Protein AF-A0A7X6APG4-F1 (afdb_monomer_lite)

Secondary structure (DSSP, 8-state):
----HHHHHHS-SS---EEEE-SEETTTEES-TT--HHHHHHHHHHTT-SEEEE---HHHH---HHHHHHHHH-

Structure (mmCIF, N/CA/C/O backbone):
data_AF-A0A7X6APG4-F1
#
_entry.id   AF-A0A7X6APG4-F1
#
loop_
_atom_site.group_PDB
_atom_site.id
_atom_site.type_symbol
_atom_site.label_atom_id
_atom_site.label_alt_id
_atom_site.label_comp_id
_atom_site.label_asym_id
_atom_site.label_entity_id
_atom_site.label_seq_id
_atom_site.pdbx_PDB_ins_code
_atom_site.Cartn_x
_atom_site.Cartn_y
_atom_site.Cartn_z
_atom_site.occupancy
_atom_site.B_iso_or_equiv
_atom_site.auth_seq_id
_atom_site.auth_comp_id
_atom_site.auth_asym_id
_atom_site.auth_atom_id
_atom_site.pdbx_PDB_model_num
ATOM 1 N N . PRO A 1 1 ? -10.865 14.039 -5.833 1.00 87.81 1 PRO A N 1
ATOM 2 C CA . PRO A 1 1 ? -10.649 14.641 -4.490 1.00 87.81 1 PRO A CA 1
ATOM 3 C C . PRO A 1 1 ? -9.673 13.787 -3.666 1.00 87.81 1 PRO A C 1
ATOM 5 O O . PRO A 1 1 ? -9.604 12.577 -3.891 1.00 87.81 1 PRO A O 1
ATOM 8 N N . ILE A 1 2 ? -8.919 14.404 -2.752 1.00 93.81 2 ILE A N 1
ATOM 9 C CA . ILE A 1 2 ? -8.047 13.698 -1.797 1.00 93.81 2 ILE A CA 1
ATOM 10 C C . ILE A 1 2 ? -8.933 12.932 -0.798 1.00 93.81 2 ILE A C 1
ATOM 12 O O . ILE A 1 2 ? -9.951 13.460 -0.355 1.00 93.81 2 ILE A O 1
ATOM 16 N N . ARG A 1 3 ? -8.575 11.679 -0.477 1.00 95.75 3 ARG A N 1
ATOM 17 C CA . ARG A 1 3 ? -9.241 10.882 0.571 1.00 95.75 3 ARG A CA 1
ATOM 18 C C . ARG A 1 3 ? -8.590 11.212 1.923 1.00 95.75 3 ARG A C 1
ATOM 20 O O . ARG A 1 3 ? -7.378 11.408 1.982 1.00 95.75 3 ARG A O 1
ATOM 27 N N . ALA A 1 4 ? -9.370 11.283 2.999 1.00 96.06 4 ALA A N 1
ATOM 28 C CA . ALA A 1 4 ? -8.898 11.740 4.309 1.00 96.06 4 ALA A CA 1
ATOM 29 C C . ALA A 1 4 ? -8.130 10.645 5.082 1.00 96.06 4 ALA A C 1
ATOM 31 O O . ALA A 1 4 ? -8.654 10.066 6.029 1.00 96.06 4 ALA A O 1
ATOM 32 N N . PHE A 1 5 ? -6.880 10.377 4.685 1.00 97.31 5 PHE A N 1
ATOM 33 C CA . PHE A 1 5 ? -6.026 9.316 5.250 1.00 97.31 5 PHE A CA 1
ATOM 34 C C . PHE A 1 5 ? -5.950 9.349 6.788 1.00 97.31 5 PHE A C 1
ATOM 36 O O . PHE A 1 5 ? -6.231 8.355 7.450 1.00 97.31 5 PHE A O 1
ATOM 43 N N . GLY A 1 6 ? -5.647 10.513 7.376 1.00 97.00 6 GLY A N 1
ATOM 44 C CA . GLY A 1 6 ? -5.550 10.650 8.835 1.00 97.00 6 GLY A CA 1
ATOM 45 C C . GLY A 1 6 ? -6.879 10.423 9.562 1.00 97.00 6 GLY A C 1
ATOM 46 O O . GLY A 1 6 ? -6.901 9.802 10.619 1.00 97.00 6 GLY A O 1
ATOM 47 N N . ALA A 1 7 ? -7.995 10.866 8.975 1.00 96.81 7 ALA A N 1
ATOM 48 C CA . ALA A 1 7 ? -9.317 10.660 9.562 1.00 96.81 7 ALA A CA 1
ATOM 49 C C . ALA A 1 7 ? -9.730 9.181 9.528 1.00 96.81 7 ALA A C 1
ATOM 51 O O . ALA A 1 7 ? -10.298 8.695 10.499 1.00 96.81 7 ALA A O 1
ATOM 52 N N . ALA A 1 8 ? -9.396 8.456 8.453 1.00 95.94 8 ALA A N 1
ATOM 53 C CA . ALA A 1 8 ? -9.657 7.020 8.350 1.00 95.94 8 ALA A CA 1
ATOM 54 C C . ALA A 1 8 ? -8.929 6.221 9.446 1.00 95.94 8 ALA A C 1
ATOM 56 O O . ALA A 1 8 ? -9.510 5.314 10.033 1.00 95.94 8 ALA A O 1
ATOM 57 N N . LEU A 1 9 ? -7.688 6.595 9.777 1.00 96.69 9 LEU A N 1
ATOM 58 C CA . LEU A 1 9 ? -6.931 5.968 10.868 1.00 96.69 9 LEU A CA 1
ATOM 59 C C . LEU A 1 9 ? -7.454 6.344 12.262 1.00 96.69 9 LEU A C 1
ATOM 61 O O . LEU A 1 9 ? -7.384 5.535 13.183 1.00 96.69 9 LEU A O 1
ATOM 65 N N . ALA A 1 10 ? -7.975 7.562 12.423 1.00 96.38 10 ALA A N 1
ATOM 66 C CA . ALA A 1 10 ? -8.468 8.082 13.699 1.00 96.38 10 ALA A CA 1
ATOM 67 C C . ALA A 1 10 ? -9.944 7.751 13.992 1.00 96.38 10 ALA A C 1
ATOM 69 O O . ALA A 1 10 ? -10.421 8.059 15.082 1.00 96.38 10 ALA A O 1
ATOM 70 N N . ALA A 1 11 ? -10.671 7.136 13.053 1.00 92.06 11 ALA A N 1
ATOM 71 C CA . ALA A 1 11 ? -12.112 6.890 13.162 1.00 92.06 11 ALA A CA 1
ATOM 72 C C . ALA A 1 11 ? -12.520 5.998 14.358 1.00 92.06 11 ALA A C 1
ATOM 74 O O . ALA A 1 11 ? -13.680 6.016 14.767 1.00 92.06 11 ALA A O 1
ATOM 75 N N . GLY A 1 12 ? -11.575 5.256 14.948 1.00 82.00 12 GLY A N 1
ATOM 76 C CA . GLY A 1 12 ? -11.826 4.367 16.084 1.00 82.00 12 GLY A CA 1
ATOM 77 C C . GLY A 1 12 ? -12.580 3.091 15.689 1.00 82.00 12 GLY A C 1
ATOM 78 O O . GLY A 1 12 ? -12.680 2.749 14.516 1.00 82.00 12 GLY A O 1
ATOM 79 N N . GLY A 1 13 ? -13.085 2.347 16.678 1.00 84.69 13 GLY A N 1
ATOM 80 C CA . GLY A 1 13 ? -13.879 1.128 16.444 1.00 84.69 13 GLY A CA 1
ATOM 81 C C . GLY A 1 13 ? -13.080 -0.171 16.269 1.00 84.69 13 GLY A C 1
ATOM 82 O O . GLY A 1 13 ? -13.681 -1.226 16.093 1.00 84.69 13 GLY A O 1
ATOM 83 N N . GLY A 1 14 ? -11.747 -0.124 16.364 1.00 88.31 14 GLY A N 1
ATOM 84 C CA . GLY A 1 14 ? -10.884 -1.303 16.284 1.00 88.31 14 GLY A CA 1
ATOM 85 C C . GLY A 1 14 ? -9.432 -0.959 15.956 1.00 88.31 14 GLY A C 1
ATOM 86 O O . GLY A 1 14 ? -9.013 0.193 16.066 1.00 88.31 14 GLY A O 1
ATOM 87 N N . MET A 1 15 ? -8.658 -1.970 15.553 1.00 94.69 15 MET A N 1
ATOM 88 C CA . MET A 1 15 ? -7.294 -1.783 15.053 1.00 94.69 15 MET A CA 1
ATOM 89 C C . MET A 1 15 ? -7.329 -1.183 13.642 1.00 94.69 15 MET A C 1
ATOM 91 O O . MET A 1 15 ? -7.878 -1.793 12.728 1.00 94.69 15 MET A O 1
ATOM 95 N N . ALA A 1 16 ? -6.710 -0.017 13.453 1.00 97.38 16 ALA A N 1
ATOM 96 C CA . ALA A 1 16 ? -6.551 0.600 12.138 1.00 97.38 16 ALA A CA 1
ATOM 97 C C . ALA A 1 16 ? -5.262 0.102 11.467 1.00 97.38 16 ALA A C 1
ATOM 99 O O . ALA A 1 16 ? -4.167 0.295 11.996 1.00 97.38 16 ALA A O 1
ATOM 100 N N . VAL A 1 17 ? -5.389 -0.532 10.298 1.00 97.75 17 VAL A N 1
ATOM 101 C CA . VAL A 1 17 ? -4.258 -1.126 9.567 1.00 97.75 17 VAL A CA 1
ATOM 102 C C . VAL A 1 17 ? -3.951 -0.325 8.304 1.00 97.75 17 VAL A C 1
ATOM 104 O O . VAL A 1 17 ? -4.846 -0.052 7.502 1.00 97.75 17 VAL A O 1
ATOM 107 N N . ILE A 1 18 ? -2.673 0.017 8.114 1.00 98.56 18 ILE A N 1
ATOM 108 C CA . ILE A 1 18 ? -2.133 0.473 6.828 1.00 98.56 18 ILE A CA 1
ATOM 109 C C . ILE A 1 18 ? -1.542 -0.757 6.135 1.00 98.56 18 ILE A C 1
ATOM 111 O O . ILE A 1 18 ? -0.484 -1.239 6.539 1.00 98.56 18 ILE A O 1
ATOM 115 N N . SER A 1 19 ? -2.224 -1.280 5.118 1.00 98.56 19 SER A N 1
ATOM 116 C CA . SER A 1 19 ? -1.751 -2.459 4.384 1.00 98.56 19 SER A CA 1
ATOM 117 C C . SER A 1 19 ? -0.846 -2.053 3.225 1.00 98.56 19 SER A C 1
ATOM 119 O O . SER A 1 19 ? -1.167 -1.139 2.467 1.00 98.56 19 SER A O 1
ATOM 121 N N . GLU A 1 20 ? 0.298 -2.722 3.091 1.00 98.75 20 GLU A N 1
ATOM 122 C CA . GLU A 1 20 ? 1.340 -2.362 2.128 1.00 98.75 20 GLU A CA 1
ATOM 123 C C . GLU A 1 20 ? 1.331 -3.258 0.882 1.00 98.75 20 GLU A C 1
ATOM 125 O O . GLU A 1 20 ? 1.413 -4.479 0.983 1.00 98.75 20 GLU A O 1
ATOM 130 N N . ILE A 1 21 ? 1.297 -2.639 -0.299 1.00 98.62 21 ILE A N 1
ATOM 131 C CA . ILE A 1 21 ? 1.443 -3.287 -1.607 1.00 98.62 21 ILE A CA 1
ATOM 132 C C . ILE A 1 21 ? 2.915 -3.211 -2.030 1.00 98.62 21 ILE A C 1
ATOM 134 O O . ILE A 1 21 ? 3.416 -2.129 -2.348 1.00 98.62 21 ILE A O 1
ATOM 138 N N . LYS A 1 22 ? 3.609 -4.359 -2.038 1.00 98.25 22 LYS A N 1
ATOM 139 C CA . LYS A 1 22 ? 5.061 -4.459 -2.275 1.00 98.25 22 LYS A CA 1
ATOM 140 C C . LYS A 1 22 ? 5.445 -5.734 -3.035 1.00 98.25 22 LYS A C 1
ATOM 142 O O . LYS A 1 22 ? 5.176 -6.830 -2.550 1.00 98.25 22 LYS A O 1
ATOM 147 N N . ARG A 1 23 ? 6.140 -5.596 -4.176 1.00 97.69 23 ARG A N 1
ATOM 148 C CA . ARG A 1 23 ? 6.602 -6.732 -5.007 1.00 97.69 23 ARG A CA 1
ATOM 149 C C . ARG A 1 23 ? 7.854 -7.403 -4.480 1.00 97.69 23 ARG A C 1
ATOM 151 O O . ARG A 1 23 ? 7.941 -8.626 -4.484 1.00 97.69 23 ARG A O 1
ATOM 158 N N . ARG A 1 24 ? 8.826 -6.615 -4.032 1.00 97.00 24 ARG A N 1
ATOM 159 C CA . ARG A 1 24 ? 10.129 -7.107 -3.574 1.00 97.00 24 ARG A CA 1
ATOM 160 C C . ARG A 1 24 ? 10.702 -6.215 -2.485 1.00 97.00 24 ARG A C 1
ATOM 162 O O . ARG A 1 24 ? 10.205 -5.113 -2.260 1.00 97.00 24 ARG A O 1
ATOM 169 N N . SER A 1 25 ? 11.747 -6.672 -1.808 1.00 97.19 25 SER A N 1
AT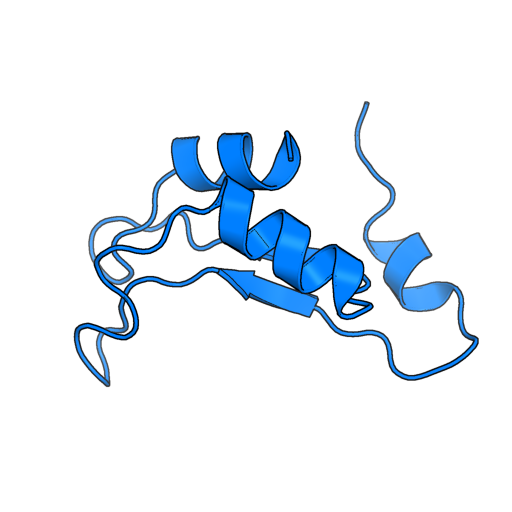OM 170 C CA . SER A 1 25 ? 12.539 -5.821 -0.91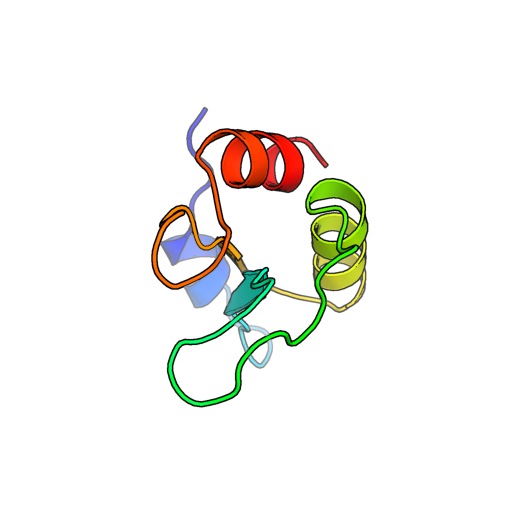9 1.00 97.19 25 SER A CA 1
ATOM 171 C C . SER A 1 25 ? 14.034 -6.116 -1.040 1.00 97.19 25 SER A C 1
ATOM 173 O O . SER A 1 25 ? 14.403 -7.276 -1.220 1.00 97.19 25 SER A O 1
ATOM 175 N N . PRO A 1 26 ? 14.920 -5.121 -0.840 1.00 95.12 26 PRO A N 1
ATOM 176 C CA . PRO A 1 26 ? 16.372 -5.332 -0.924 1.00 95.12 26 PRO A CA 1
ATOM 177 C C . PRO A 1 26 ? 16.883 -6.439 0.003 1.00 95.12 26 PRO A C 1
ATOM 179 O O . PRO A 1 26 ? 17.811 -7.166 -0.324 1.00 95.12 26 PRO A O 1
ATOM 182 N N . SER A 1 27 ? 16.244 -6.589 1.163 1.00 96.25 27 SER A N 1
ATOM 183 C CA . SER A 1 27 ? 16.618 -7.566 2.184 1.00 96.25 27 SER A CA 1
ATOM 184 C C . SER A 1 27 ? 16.119 -8.991 1.935 1.00 96.25 27 SER A C 1
ATOM 186 O O . SER A 1 27 ? 16.649 -9.913 2.549 1.00 96.25 27 SER A O 1
ATOM 188 N N . LYS A 1 28 ? 15.079 -9.190 1.113 1.00 94.88 28 LYS A N 1
ATOM 189 C CA . LYS A 1 28 ? 14.417 -10.499 0.941 1.00 94.88 28 LYS A CA 1
ATOM 190 C C . LYS A 1 28 ? 14.221 -10.919 -0.518 1.00 94.88 28 LYS A C 1
ATOM 192 O O . LYS A 1 28 ? 13.738 -12.020 -0.749 1.00 94.88 28 LYS A O 1
ATOM 197 N N . GLY A 1 29 ? 14.612 -10.086 -1.481 1.00 95.06 29 GLY A N 1
ATOM 198 C CA . GLY A 1 29 ? 14.364 -10.335 -2.898 1.00 95.06 29 GLY A CA 1
ATOM 199 C C . GLY A 1 29 ? 12.878 -10.229 -3.234 1.00 95.06 29 GLY A C 1
ATOM 200 O O . GLY A 1 29 ? 12.158 -9.419 -2.640 1.00 95.06 29 GLY A O 1
ATOM 201 N N . ASP A 1 30 ? 12.431 -11.034 -4.193 1.00 96.81 30 ASP A N 1
ATOM 202 C CA . ASP A 1 30 ? 11.045 -11.039 -4.655 1.00 96.81 30 ASP A CA 1
ATOM 203 C C . ASP A 1 30 ? 10.110 -11.650 -3.603 1.00 96.81 30 ASP A C 1
ATOM 205 O O . ASP A 1 30 ? 10.335 -12.745 -3.091 1.00 96.81 30 ASP A O 1
ATOM 209 N N . LEU A 1 31 ? 9.053 -10.909 -3.268 1.00 96.19 31 LEU A N 1
ATOM 210 C CA . LEU A 1 31 ? 8.031 -11.302 -2.296 1.00 96.19 31 LEU A CA 1
ATOM 211 C C . LEU A 1 31 ? 6.747 -11.736 -3.002 1.00 96.19 31 LEU A C 1
ATOM 213 O O . LEU A 1 31 ? 6.144 -12.738 -2.632 1.00 96.19 31 LEU A O 1
ATOM 217 N N . TYR A 1 32 ? 6.332 -10.964 -4.007 1.00 96.56 32 TYR A N 1
ATOM 218 C CA . TYR A 1 32 ? 5.162 -11.236 -4.832 1.00 96.56 32 TYR A CA 1
ATOM 219 C C . TYR A 1 32 ? 5.330 -10.568 -6.213 1.00 96.56 32 TYR A C 1
ATOM 221 O O . TYR A 1 32 ? 4.761 -9.504 -6.463 1.00 96.56 32 TYR A O 1
ATOM 229 N N . PRO A 1 33 ? 6.166 -11.135 -7.100 1.00 92.75 33 PRO A N 1
ATOM 230 C CA . PRO A 1 33 ? 6.572 -10.480 -8.348 1.00 92.75 33 PRO A CA 1
ATOM 231 C C . PRO A 1 33 ? 5.400 -10.239 -9.309 1.00 92.75 33 PRO A C 1
ATOM 233 O O . PRO A 1 33 ? 5.336 -9.182 -9.933 1.00 92.75 33 PRO A O 1
ATOM 236 N N . ASP A 1 34 ? 4.437 -11.161 -9.349 1.00 95.31 34 ASP A N 1
ATOM 237 C CA . ASP A 1 34 ? 3.276 -11.109 -10.248 1.00 95.31 34 ASP A CA 1
ATOM 238 C C . ASP A 1 34 ? 2.066 -10.371 -9.646 1.00 95.31 34 ASP A C 1
ATOM 240 O O . ASP A 1 34 ? 0.939 -10.536 -10.116 1.00 95.31 34 ASP A O 1
ATOM 244 N N . LEU A 1 35 ? 2.254 -9.585 -8.576 1.00 95.25 35 LEU A N 1
ATOM 245 C CA . LEU A 1 35 ? 1.127 -8.907 -7.935 1.00 95.25 35 LEU A CA 1
ATOM 246 C C . LEU A 1 35 ? 0.487 -7.869 -8.868 1.00 95.25 35 LEU A C 1
ATOM 248 O O . LEU A 1 35 ? 1.169 -7.0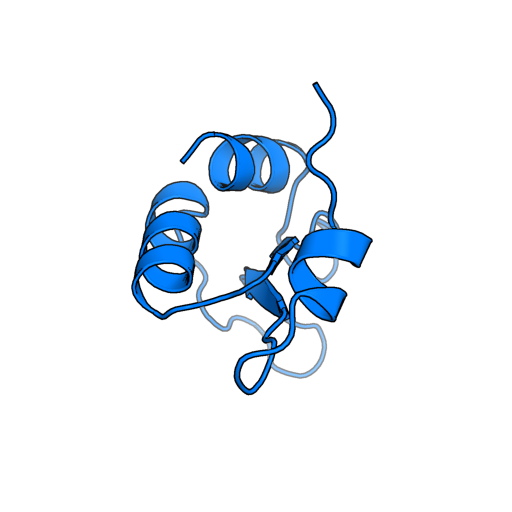24 -9.464 1.00 95.25 35 LEU A O 1
ATOM 252 N N . ASP A 1 36 ? -0.845 -7.887 -8.894 1.00 98.31 36 ASP A N 1
ATOM 253 C CA . ASP A 1 36 ? -1.684 -6.830 -9.451 1.00 98.31 36 ASP A CA 1
ATOM 254 C C . ASP A 1 36 ? -2.091 -5.858 -8.318 1.00 98.31 36 ASP A C 1
ATOM 256 O O . ASP A 1 36 ? -2.768 -6.271 -7.364 1.00 98.31 36 ASP A O 1
ATOM 260 N N . PRO A 1 37 ? -1.692 -4.571 -8.386 1.00 98.44 37 PRO A N 1
ATOM 261 C CA . PRO A 1 37 ? -1.981 -3.593 -7.340 1.00 98.44 37 PRO A CA 1
ATOM 262 C C . PRO A 1 37 ? -3.474 -3.350 -7.119 1.00 98.44 37 PRO A C 1
ATOM 264 O O . PRO A 1 37 ? -3.886 -3.153 -5.978 1.00 98.44 37 PRO A O 1
ATOM 267 N N . ALA A 1 38 ? -4.289 -3.359 -8.178 1.00 98.50 38 ALA A N 1
ATOM 268 C CA . ALA A 1 38 ? -5.725 -3.113 -8.073 1.00 98.50 38 ALA A CA 1
ATOM 269 C C . ALA A 1 38 ? -6.426 -4.300 -7.404 1.00 98.50 38 ALA A C 1
ATOM 271 O O . ALA A 1 38 ? -7.254 -4.126 -6.506 1.00 98.50 38 ALA A O 1
ATOM 272 N N . VAL A 1 39 ? -6.034 -5.521 -7.778 1.00 98.56 39 VAL A N 1
ATOM 273 C CA . VAL A 1 39 ? -6.561 -6.742 -7.154 1.00 98.56 39 VAL A CA 1
ATOM 274 C C . VAL A 1 39 ? -6.210 -6.784 -5.668 1.00 98.56 39 VAL A C 1
ATOM 276 O O . VAL A 1 39 ? -7.092 -7.025 -4.838 1.00 98.56 39 VAL A O 1
ATOM 279 N N . LEU A 1 40 ? -4.947 -6.526 -5.317 1.00 98.50 40 LEU A N 1
ATOM 280 C CA . LEU A 1 40 ? -4.492 -6.577 -3.929 1.00 98.50 40 LEU A CA 1
ATOM 281 C C . LEU A 1 40 ? -5.095 -5.444 -3.082 1.00 98.50 40 LEU A C 1
ATOM 283 O O . LEU A 1 40 ? -5.482 -5.682 -1.939 1.00 98.50 40 LEU A O 1
ATOM 287 N N . ALA A 1 41 ? -5.258 -4.244 -3.645 1.00 98.62 41 ALA A N 1
ATOM 288 C CA . ALA A 1 41 ? -5.954 -3.137 -2.989 1.00 98.62 41 ALA A CA 1
ATOM 289 C C . ALA A 1 41 ? -7.390 -3.517 -2.603 1.00 98.62 41 ALA A C 1
ATOM 291 O O . ALA A 1 41 ? -7.765 -3.383 -1.437 1.00 98.62 41 ALA A O 1
ATOM 292 N N . GLY A 1 42 ? -8.159 -4.080 -3.540 1.00 98.56 42 GLY A N 1
ATOM 293 C CA . GLY A 1 42 ? -9.520 -4.538 -3.257 1.00 98.56 42 GLY A CA 1
ATOM 294 C C . GLY A 1 42 ? -9.566 -5.691 -2.247 1.00 98.56 42 GLY A C 1
ATOM 295 O O . GLY A 1 42 ? -10.504 -5.799 -1.459 1.00 98.56 42 GLY A O 1
ATOM 296 N N . GLN A 1 43 ? -8.556 -6.568 -2.233 1.00 98.56 43 GLN A N 1
ATOM 297 C CA . GLN A 1 43 ? -8.435 -7.607 -1.204 1.00 98.56 43 GLN A CA 1
ATOM 298 C C . GLN A 1 43 ? -8.181 -7.009 0.184 1.00 98.56 43 GLN A C 1
ATOM 300 O O . GLN A 1 43 ? -8.822 -7.432 1.144 1.00 98.56 43 GLN A O 1
ATOM 305 N N . TYR A 1 44 ? -7.293 -6.021 0.295 1.00 98.50 44 TYR A N 1
ATOM 306 C CA . TYR A 1 44 ? -7.019 -5.342 1.560 1.00 98.50 44 TYR A CA 1
ATOM 307 C C . TYR A 1 44 ? -8.209 -4.532 2.064 1.00 98.50 44 TYR A C 1
ATOM 309 O O . TYR A 1 44 ? -8.502 -4.597 3.256 1.00 98.50 44 TYR A O 1
ATOM 317 N N . GLU A 1 45 ? -8.936 -3.844 1.184 1.00 97.56 45 GLU A N 1
ATOM 318 C CA . GLU A 1 45 ? -10.177 -3.159 1.554 1.00 97.56 45 GLU A CA 1
ATOM 319 C C . GLU A 1 45 ? -11.204 -4.147 2.125 1.00 97.56 45 GLU A C 1
ATOM 321 O O . GLU A 1 45 ? -11.694 -3.953 3.237 1.00 97.56 45 GLU A O 1
ATOM 326 N N . ARG A 1 46 ? -11.462 -5.268 1.431 1.00 97.94 46 ARG A N 1
ATOM 327 C CA . ARG A 1 46 ? -12.352 -6.331 1.940 1.00 97.94 46 ARG A CA 1
ATOM 328 C C . ARG A 1 46 ? -11.859 -6.951 3.247 1.00 97.94 46 ARG A C 1
ATOM 330 O O . ARG A 1 46 ? -12.669 -7.412 4.044 1.00 97.94 46 ARG A O 1
ATOM 337 N N . GLY A 1 47 ? -10.545 -6.970 3.461 1.00 96.50 47 GLY A N 1
ATOM 338 C CA . GLY A 1 47 ? -9.910 -7.415 4.699 1.00 96.50 47 GLY A CA 1
ATOM 339 C C . GLY A 1 47 ? -9.991 -6.409 5.852 1.00 96.50 47 GLY A C 1
ATOM 340 O O . GLY A 1 47 ? -9.535 -6.728 6.947 1.00 96.50 47 GLY A O 1
ATOM 341 N N . GLY A 1 48 ? -10.553 -5.216 5.632 1.00 96.06 48 GLY A N 1
ATOM 342 C CA . GLY A 1 48 ? -10.706 -4.184 6.657 1.00 96.06 48 GLY A CA 1
ATOM 343 C C . GLY 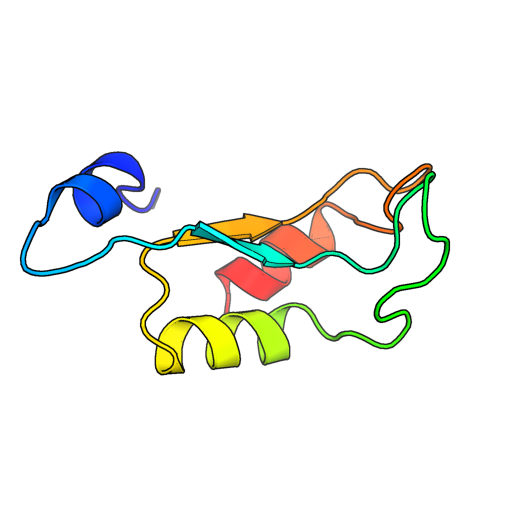A 1 48 ? -9.497 -3.260 6.813 1.00 96.06 48 GLY A C 1
ATOM 344 O O . GLY A 1 48 ? -9.339 -2.638 7.864 1.00 96.06 48 GLY A O 1
ATOM 345 N N . ALA A 1 49 ? -8.627 -3.156 5.802 1.00 97.38 49 ALA A N 1
ATOM 346 C CA . ALA A 1 49 ? -7.563 -2.158 5.813 1.00 97.38 49 ALA A CA 1
ATOM 347 C C . ALA A 1 49 ? -8.160 -0.745 5.886 1.00 97.38 49 ALA A C 1
ATOM 349 O O . ALA A 1 49 ? -9.038 -0.384 5.104 1.00 97.38 49 ALA A O 1
ATOM 350 N N . ALA A 1 50 ? -7.651 0.076 6.804 1.00 97.50 50 ALA A N 1
ATOM 351 C CA . ALA A 1 50 ? -8.078 1.466 6.935 1.00 97.50 50 ALA A CA 1
ATOM 352 C C . ALA A 1 50 ? -7.454 2.342 5.841 1.00 97.50 50 ALA A C 1
ATOM 354 O O . ALA A 1 50 ? -8.037 3.335 5.408 1.00 97.50 50 ALA A O 1
ATOM 355 N N . CYS A 1 51 ? -6.238 1.992 5.420 1.00 98.25 51 CYS A N 1
ATOM 356 C CA . CYS A 1 51 ? -5.429 2.739 4.472 1.00 98.25 51 CYS A CA 1
ATOM 357 C C . CYS A 1 51 ? -4.498 1.799 3.700 1.00 98.25 51 CYS A C 1
ATOM 359 O O . CYS A 1 51 ? 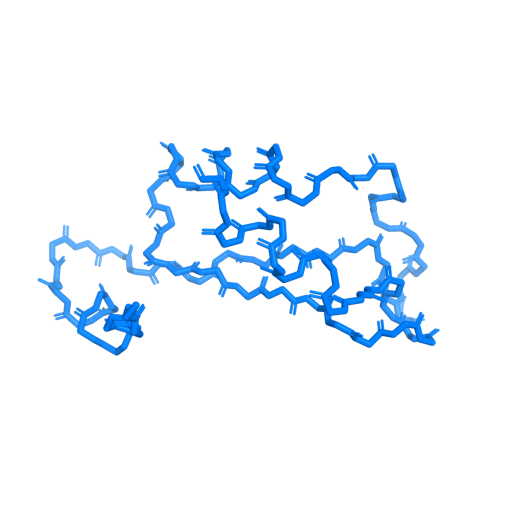-4.197 0.694 4.152 1.00 98.25 51 CYS A O 1
ATOM 361 N N . LEU A 1 52 ? -3.994 2.275 2.560 1.00 98.69 52 LEU A N 1
ATOM 362 C CA . LEU A 1 52 ? -2.999 1.567 1.758 1.00 98.69 52 LEU A CA 1
ATOM 363 C C . LEU A 1 52 ? -1.675 2.336 1.735 1.00 98.69 52 LEU A C 1
ATOM 365 O O . LEU A 1 52 ? -1.667 3.558 1.579 1.00 98.69 52 LEU A O 1
ATOM 369 N N . SER A 1 53 ? -0.572 1.602 1.857 1.00 98.81 53 SER A N 1
ATOM 370 C CA . SER A 1 53 ? 0.775 2.025 1.465 1.00 98.81 53 SER A CA 1
ATOM 371 C C . SER A 1 53 ? 1.109 1.337 0.144 1.00 98.81 53 SER A C 1
ATOM 373 O O . SER A 1 53 ? 0.893 0.135 0.008 1.00 98.81 53 SER A O 1
ATOM 375 N N . VAL A 1 54 ? 1.609 2.072 -0.847 1.00 98.75 54 VAL A N 1
ATOM 376 C CA . VAL A 1 54 ? 1.993 1.498 -2.144 1.00 98.75 54 VAL A CA 1
ATOM 377 C C . VAL A 1 54 ? 3.413 1.928 -2.445 1.00 98.75 54 VAL A C 1
ATOM 379 O O . VAL A 1 54 ? 3.699 3.124 -2.500 1.00 98.75 54 VAL A O 1
ATOM 382 N N . LEU A 1 55 ? 4.308 0.959 -2.620 1.00 98.50 55 LEU A N 1
ATOM 383 C CA . LEU A 1 55 ? 5.692 1.255 -2.960 1.00 98.50 55 LEU A CA 1
ATOM 384 C C . LEU A 1 55 ? 5.749 1.750 -4.402 1.00 98.50 55 LEU A C 1
ATOM 386 O O . LEU A 1 55 ? 5.316 1.057 -5.318 1.00 98.50 55 LEU A O 1
ATOM 390 N N . THR A 1 56 ? 6.313 2.938 -4.596 1.00 98.44 56 THR A N 1
ATOM 391 C CA . THR A 1 56 ? 6.490 3.550 -5.923 1.00 98.44 56 THR A CA 1
ATOM 392 C C . THR A 1 56 ? 7.945 3.549 -6.389 1.00 98.44 56 THR A C 1
ATOM 394 O O . THR A 1 56 ? 8.233 3.938 -7.518 1.00 98.44 56 THR A O 1
ATOM 397 N N . ASP A 1 57 ? 8.872 3.139 -5.523 1.00 98.25 57 ASP A N 1
ATOM 398 C CA . ASP A 1 57 ? 10.286 2.992 -5.855 1.00 98.25 57 ASP A CA 1
ATOM 399 C C . ASP A 1 57 ? 10.490 1.758 -6.746 1.00 98.25 57 ASP A C 1
ATOM 401 O O . ASP A 1 57 ? 10.180 0.622 -6.367 1.00 98.25 57 ASP A O 1
ATOM 405 N N . ARG A 1 58 ? 11.025 2.000 -7.944 1.00 96.75 58 ARG A N 1
ATOM 406 C CA . ARG A 1 58 ? 11.261 0.962 -8.947 1.00 96.75 58 ARG A CA 1
ATOM 407 C C . ARG A 1 58 ? 12.522 0.149 -8.670 1.00 96.75 58 ARG A C 1
ATOM 409 O O . ARG A 1 58 ? 12.499 -1.067 -8.841 1.00 96.75 58 ARG A O 1
ATOM 416 N N . GLU A 1 59 ? 13.611 0.804 -8.280 1.00 96.06 59 GLU A N 1
ATOM 417 C CA . GLU A 1 59 ? 14.936 0.185 -8.178 1.00 96.06 59 GLU A CA 1
ATOM 418 C C . GLU A 1 59 ? 14.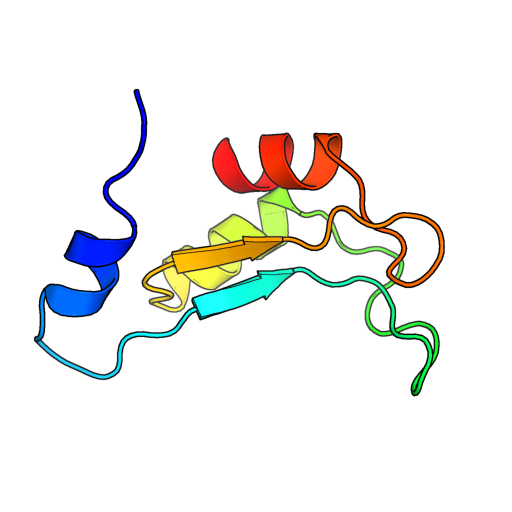987 -0.855 -7.062 1.00 96.06 59 GLU A C 1
ATOM 420 O O . GLU A 1 59 ? 15.493 -1.956 -7.255 1.00 96.06 59 GLU A O 1
ATOM 425 N N . TRP A 1 60 ? 14.422 -0.551 -5.903 1.00 96.19 60 TRP A N 1
ATOM 426 C CA . TRP A 1 60 ? 14.573 -1.378 -4.712 1.00 96.19 60 TRP A CA 1
ATOM 427 C C . TRP A 1 60 ? 13.350 -2.248 -4.454 1.00 96.19 60 TRP A C 1
ATOM 429 O O . TRP A 1 60 ? 13.494 -3.391 -4.014 1.00 96.19 60 TRP A O 1
ATOM 439 N N . PHE A 1 61 ? 12.159 -1.754 -4.797 1.00 97.75 61 PHE A N 1
ATOM 440 C CA . PHE A 1 61 ? 10.887 -2.389 -4.442 1.00 97.75 61 PHE A CA 1
ATOM 441 C C . PHE A 1 61 ? 10.056 -2.859 -5.639 1.00 97.75 61 PHE A C 1
ATOM 443 O O . PHE A 1 61 ? 9.022 -3.501 -5.436 1.00 97.75 61 PHE A O 1
ATOM 450 N N . GLY A 1 62 ? 10.509 -2.602 -6.874 1.00 96.69 62 GLY A N 1
ATOM 451 C CA . GLY A 1 62 ? 9.785 -2.994 -8.088 1.00 96.69 62 GLY A CA 1
ATOM 452 C C . GLY A 1 62 ? 8.421 -2.308 -8.220 1.00 96.69 62 GLY A C 1
ATOM 453 O O . GLY A 1 62 ? 7.507 -2.867 -8.823 1.00 96.69 62 GLY A O 1
ATOM 454 N N . GLY A 1 63 ? 8.268 -1.144 -7.594 1.00 97.69 63 GLY A N 1
ATOM 455 C CA . GLY A 1 63 ? 7.062 -0.333 -7.612 1.00 97.69 63 GLY A CA 1
ATOM 456 C C . GLY A 1 63 ? 7.050 0.708 -8.728 1.00 97.69 63 GLY A C 1
ATOM 457 O O . GLY A 1 63 ? 8.002 0.851 -9.504 1.00 97.69 63 GLY A O 1
ATOM 458 N N . SER A 1 64 ? 5.956 1.460 -8.799 1.00 98.38 64 SER A N 1
ATOM 459 C CA . SER A 1 64 ? 5.765 2.535 -9.769 1.00 98.38 64 SER A CA 1
ATOM 460 C C . SER A 1 64 ? 4.648 3.498 -9.350 1.00 98.38 64 SER A C 1
ATOM 462 O O . SER A 1 64 ? 3.839 3.195 -8.471 1.00 98.38 64 SER A O 1
ATOM 464 N N . ALA A 1 65 ? 4.585 4.673 -9.982 1.00 98.44 65 ALA A N 1
ATOM 465 C CA . ALA A 1 65 ? 3.475 5.606 -9.778 1.00 98.44 65 ALA A CA 1
ATOM 466 C C . ALA A 1 65 ? 2.155 5.051 -10.346 1.00 98.44 65 ALA A C 1
ATOM 468 O O . ALA A 1 65 ? 1.080 5.332 -9.813 1.00 98.44 65 ALA A O 1
ATOM 469 N N . GLU A 1 66 ? 2.239 4.227 -11.391 1.00 98.50 66 GLU A N 1
ATOM 470 C CA . GLU A 1 66 ? 1.112 3.517 -11.988 1.00 98.50 66 GLU A CA 1
ATOM 471 C C . GLU A 1 66 ? 0.489 2.529 -10.999 1.00 98.50 66 GLU A C 1
ATOM 473 O O . GLU A 1 66 ? -0.735 2.451 -10.915 1.00 98.50 66 GLU A O 1
ATOM 478 N N . ASP A 1 67 ? 1.299 1.848 -10.182 1.00 98.50 67 ASP A N 1
ATOM 479 C CA . ASP A 1 67 ? 0.791 0.953 -9.137 1.00 98.50 67 ASP A CA 1
ATOM 480 C C . ASP A 1 67 ? -0.038 1.707 -8.097 1.00 98.50 67 ASP A C 1
ATOM 482 O O . ASP A 1 67 ? -1.106 1.245 -7.695 1.00 98.50 67 ASP A O 1
ATOM 486 N N . LEU A 1 68 ? 0.422 2.895 -7.686 1.00 98.56 68 LEU A N 1
ATOM 487 C CA . LEU A 1 68 ? -0.325 3.760 -6.773 1.00 98.56 68 LEU A CA 1
ATOM 488 C C . LEU A 1 68 ? -1.653 4.205 -7.399 1.00 98.56 68 LEU A C 1
ATOM 490 O O . LEU A 1 68 ? -2.687 4.193 -6.729 1.00 98.56 68 LEU A O 1
ATOM 494 N N . ALA A 1 69 ? -1.638 4.591 -8.676 1.00 98.44 69 ALA A N 1
ATOM 495 C CA . ALA A 1 69 ? -2.845 4.992 -9.391 1.00 98.44 69 ALA A CA 1
ATOM 496 C C . ALA A 1 69 ? -3.840 3.827 -9.543 1.00 98.44 69 ALA A C 1
ATOM 498 O O . ALA A 1 69 ? -5.037 4.019 -9.308 1.00 98.44 69 ALA A O 1
ATOM 499 N N . ALA A 1 70 ? -3.352 2.630 -9.876 1.00 98.50 70 ALA A N 1
ATOM 500 C CA . ALA A 1 70 ? -4.150 1.417 -10.022 1.00 98.50 70 ALA A CA 1
ATOM 501 C C . ALA A 1 70 ? -4.777 0.994 -8.687 1.00 98.50 70 ALA A C 1
ATOM 503 O O . ALA A 1 70 ? -5.996 0.871 -8.598 1.00 98.50 70 ALA A O 1
ATOM 504 N N . ALA A 1 71 ? -3.975 0.885 -7.623 1.00 98.44 71 ALA A N 1
ATOM 505 C CA . ALA A 1 71 ? -4.451 0.543 -6.284 1.00 98.44 71 ALA A CA 1
ATOM 506 C C . ALA A 1 71 ? -5.486 1.544 -5.746 1.00 98.44 71 ALA A C 1
ATOM 508 O O . ALA A 1 71 ? -6.434 1.168 -5.067 1.00 98.44 71 ALA A O 1
ATOM 509 N N . ARG A 1 72 ? -5.326 2.837 -6.053 1.00 97.75 72 ARG A N 1
ATOM 510 C CA . ARG A 1 72 ? -6.269 3.882 -5.629 1.00 97.75 72 ARG A CA 1
ATOM 511 C C . ARG A 1 72 ? -7.606 3.837 -6.380 1.00 97.75 72 ARG A C 1
ATOM 513 O O . ARG A 1 72 ? -8.599 4.348 -5.852 1.00 97.75 72 ARG A O 1
ATOM 520 N N . SER A 1 73 ? -7.592 3.338 -7.614 1.00 96.94 73 SER A N 1
ATOM 521 C CA . SER A 1 73 ? -8.751 3.316 -8.517 1.00 96.94 73 SER A CA 1
ATOM 522 C C . SER A 1 73 ? -9.570 2.028 -8.427 1.00 96.94 73 SER A C 1
ATOM 524 O O . SER A 1 73 ? -10.654 1.990 -9.006 1.00 96.94 73 SER A O 1
ATOM 526 N N . ALA A 1 74 ? -9.053 1.012 -7.729 1.00 93.50 74 ALA A N 1
ATOM 527 C CA . ALA A 1 74 ? -9.832 -0.124 -7.248 1.00 93.50 74 ALA A CA 1
ATOM 528 C C . ALA A 1 74 ? -10.907 0.339 -6.251 1.00 93.50 74 ALA A C 1
ATOM 530 O O . ALA A 1 74 ? -11.997 -0.268 -6.295 1.00 93.50 74 ALA A O 1
#

Sequence (74 aa):
PIRAFGAALAAGGGMAVISEIKRRSPSKGDLYPDLDPAVLAGQYERGGAACLSVLTDREWFGGSAEDLAAARSA

Foldseek 3Di:
DDDDLVCLCVVDPDHAAAAEDFQAAQVGGGDNPPDQLLVVLVVCVVVVHSHYHYDCDCPGTVHRPVSVVNSVVD

Radius of gyration: 12.89 Å; chains: 1; bounding box: 30×26×28 Å

pLDDT: mean 96.56, std 3.05, range [82.0, 98.81]